Protein AF-A0A9E3TZ16-F1 (afdb_monomer_lite)

Radius of gyration: 18.63 Å; chains: 1; bounding box: 43×40×47 Å

Foldseek 3Di:
DVVVVVVVVVLQDCVPPDPVLLPQLHDCCPVPPQLSVVLSSVLSCVVVVNPDDDRDDDDPQQQFPCVPRVVVSCVSCVRSVVSSCVVCVVVVNLQQDKDKADDDFDWFLDWDDDDPDRGTGTHTQRAFDDIDIGGNPDDPPDDAWDAPPSRRHTDGHDDDPVNVVVD

pLDDT: mean 92.07, std 9.64, range [43.41, 98.69]

Secondary structure (DSSP, 8-state):
-HHHHHHHHHHH--TTS-HHHHHHH-GGGGSTTSHHHHHHHHHHHHHTT-S-----------SS-HHHHHHHHHHHHHHHHHHHHHHHHHTT-TTT-EEEE--SSEE-SSPBS-TT-S--B--EESS----EEEETTPPTT----EE-TTSSSEEES---HHHHHT-

Structure (mmCIF, N/CA/C/O backbone):
data_AF-A0A9E3TZ16-F1
#
_entry.id   AF-A0A9E3TZ16-F1
#
loop_
_atom_site.group_PDB
_atom_site.id
_atom_site.type_symbol
_atom_site.label_atom_id
_atom_site.label_alt_id
_atom_site.label_comp_id
_atom_site.label_asym_id
_atom_site.label_entity_id
_atom_site.label_seq_id
_atom_site.pdbx_PDB_ins_code
_atom_site.Cartn_x
_atom_site.Cartn_y
_atom_site.Cartn_z
_atom_site.occupancy
_atom_site.B_iso_or_equiv
_atom_site.auth_seq_id
_atom_site.auth_comp_id
_atom_site.auth_asym_id
_atom_site.auth_atom_id
_atom_site.pdbx_PDB_model_num
ATOM 1 N N . SER A 1 1 ? -17.958 22.836 15.566 1.00 45.56 1 SER A N 1
ATOM 2 C CA . SER A 1 1 ? -16.485 22.778 15.451 1.00 45.56 1 SER A CA 1
ATOM 3 C C . SER A 1 1 ? -15.793 22.265 16.718 1.00 45.56 1 SER A C 1
ATOM 5 O O . SER A 1 1 ? -14.792 21.580 16.576 1.00 45.56 1 SER A O 1
ATOM 7 N N . TYR A 1 2 ? -16.328 22.493 17.928 1.00 43.41 2 TYR A N 1
ATOM 8 C CA . TYR A 1 2 ? -15.693 22.077 19.198 1.00 43.41 2 TYR A CA 1
ATOM 9 C C . TYR A 1 2 ? -15.412 20.560 19.325 1.00 43.41 2 TYR A C 1
ATOM 11 O O . TYR A 1 2 ? -14.369 20.170 19.832 1.00 43.41 2 TYR A O 1
ATOM 19 N N . ARG A 1 3 ? -16.284 19.686 18.788 1.00 50.59 3 ARG A N 1
ATOM 20 C CA . ARG A 1 3 ? -16.061 18.220 18.791 1.00 50.59 3 ARG A CA 1
ATOM 21 C C . ARG A 1 3 ? -14.889 17.773 17.903 1.00 50.59 3 ARG A C 1
ATOM 23 O O . ARG A 1 3 ? -14.126 16.920 18.325 1.00 50.59 3 ARG A O 1
ATOM 30 N N . MET A 1 4 ? -14.711 18.388 16.728 1.00 52.47 4 MET A N 1
ATOM 31 C CA . MET A 1 4 ? -13.555 18.144 15.844 1.00 52.47 4 MET A CA 1
ATOM 32 C C . MET A 1 4 ? -12.248 18.639 16.481 1.00 52.47 4 MET A C 1
ATOM 34 O O . MET A 1 4 ? -11.227 17.969 16.399 1.00 52.47 4 MET A O 1
ATOM 38 N N . GLN A 1 5 ? -12.280 19.796 17.156 1.00 54.03 5 GLN A N 1
ATOM 39 C CA . GLN A 1 5 ? -11.106 20.345 17.847 1.00 54.03 5 GLN A CA 1
ATOM 40 C C . GLN A 1 5 ? -10.663 19.482 19.040 1.00 54.03 5 GLN A C 1
ATOM 42 O O . GLN A 1 5 ? -9.472 19.429 19.329 1.00 54.03 5 GLN A O 1
ATOM 47 N N . ALA A 1 6 ? -11.592 18.773 19.690 1.00 59.81 6 ALA A N 1
ATOM 48 C CA . ALA A 1 6 ? -11.287 17.846 20.780 1.00 59.81 6 ALA A CA 1
ATOM 49 C C . ALA A 1 6 ? -10.856 16.443 20.301 1.00 59.81 6 ALA A C 1
ATOM 51 O O . ALA A 1 6 ? -10.058 15.800 20.973 1.00 59.81 6 ALA A O 1
ATOM 52 N N . SER A 1 7 ? -11.346 15.964 19.149 1.00 66.12 7 SER A N 1
ATOM 53 C CA . SER A 1 7 ? -11.094 14.590 18.679 1.00 66.12 7 SER A CA 1
ATOM 54 C C . SER A 1 7 ? -9.782 14.408 17.910 1.00 66.12 7 SER A C 1
ATOM 56 O O . SER A 1 7 ? -9.269 13.291 17.850 1.00 66.12 7 SER A O 1
ATOM 58 N N . VAL A 1 8 ? -9.252 15.473 17.294 1.00 71.56 8 VAL A N 1
ATOM 59 C CA . VAL A 1 8 ? -8.014 15.428 16.490 1.00 71.56 8 VAL A CA 1
ATOM 60 C C . VAL A 1 8 ? -6.760 15.155 17.334 1.00 71.56 8 VAL A C 1
ATOM 62 O O . VAL A 1 8 ? -5.994 14.281 16.931 1.00 71.56 8 VAL A O 1
ATOM 65 N N . PRO A 1 9 ? -6.539 15.811 18.495 1.00 77.25 9 PRO A N 1
ATOM 66 C CA . PRO A 1 9 ? -5.363 15.536 19.322 1.00 77.25 9 PRO A CA 1
ATOM 67 C C . PRO A 1 9 ? -5.267 14.060 19.711 1.00 77.25 9 PRO A C 1
ATOM 69 O O . PRO A 1 9 ? -4.233 13.437 19.494 1.00 77.25 9 PRO A O 1
ATOM 72 N N . GLU A 1 10 ? -6.379 13.485 20.171 1.00 82.69 10 GLU A N 1
ATOM 73 C CA . GLU A 1 10 ? -6.461 12.076 20.555 1.00 82.69 10 GLU A CA 1
ATOM 74 C C . GLU A 1 10 ? -6.253 11.139 19.358 1.00 82.69 10 GLU A C 1
ATOM 76 O O . GLU A 1 10 ? -5.609 10.108 19.490 1.00 82.69 10 GLU A O 1
ATOM 81 N N . LEU A 1 11 ? -6.752 11.483 18.166 1.00 88.50 11 LEU A N 1
ATOM 82 C CA . LEU A 1 11 ? -6.550 10.667 16.966 1.00 88.50 11 LEU A CA 1
ATOM 83 C C . LEU A 1 11 ? -5.057 10.523 16.618 1.00 88.50 11 LEU A C 1
ATOM 85 O O . LEU A 1 11 ? -4.625 9.436 16.244 1.00 88.50 11 LEU A O 1
ATOM 89 N N . THR A 1 12 ? -4.292 11.608 16.752 1.00 91.19 12 THR A N 1
ATOM 90 C CA . THR A 1 12 ? -2.877 11.691 16.343 1.00 91.19 12 THR A CA 1
ATOM 91 C C . THR A 1 12 ? -1.869 11.338 17.438 1.00 91.19 12 THR A C 1
ATOM 93 O O . THR A 1 12 ? -0.665 11.306 17.165 1.00 91.19 12 THR A O 1
ATOM 96 N N . ASP A 1 13 ? -2.343 11.118 18.666 1.00 92.12 13 ASP A N 1
ATOM 97 C CA . ASP A 1 13 ? -1.526 10.759 19.822 1.00 92.12 13 ASP A CA 1
ATOM 98 C C . ASP A 1 13 ? -1.479 9.236 20.007 1.00 92.12 13 ASP A C 1
ATOM 100 O O . ASP A 1 13 ? -2.480 8.591 20.327 1.00 92.12 13 ASP A O 1
ATOM 104 N N . PHE A 1 14 ? -0.293 8.667 19.795 1.00 94.69 14 PHE A N 1
ATOM 105 C CA . PHE A 1 14 ? -0.033 7.230 19.904 1.00 94.69 14 PHE A CA 1
ATOM 106 C C . PHE A 1 14 ? 0.573 6.836 21.256 1.00 94.69 14 PHE A C 1
ATOM 108 O O . PHE A 1 14 ? 0.950 5.685 21.434 1.00 94.69 14 PHE A O 1
ATOM 115 N N . SER A 1 15 ? 0.670 7.758 22.221 1.00 92.69 15 SER A N 1
ATOM 116 C CA . SER A 1 15 ? 1.279 7.488 23.534 1.00 92.69 15 SER A CA 1
ATOM 117 C C . SER A 1 15 ? 0.601 6.358 24.319 1.00 92.69 15 SER A C 1
ATOM 119 O O . SER A 1 15 ? 1.245 5.718 25.144 1.00 92.69 15 SER A O 1
ATOM 121 N N . ASN A 1 16 ? -0.678 6.093 24.036 1.00 92.44 16 ASN A N 1
ATOM 122 C CA . ASN A 1 16 ? -1.456 5.017 24.652 1.00 92.44 16 ASN A CA 1
ATOM 123 C C . ASN A 1 16 ? -1.497 3.725 23.814 1.00 92.44 16 ASN A C 1
ATOM 125 O O . ASN A 1 16 ? -2.190 2.783 24.195 1.00 92.44 16 ASN A O 1
ATOM 129 N N . GLU A 1 17 ? -0.819 3.670 22.664 1.00 96.56 17 GLU A N 1
ATOM 130 C CA . GLU A 1 17 ? -0.736 2.439 21.874 1.00 96.56 17 GLU A CA 1
ATOM 131 C C . GLU A 1 17 ? 0.209 1.431 22.542 1.00 96.56 17 GLU A C 1
ATOM 133 O O . GLU A 1 17 ? 1.275 1.818 23.029 1.00 96.56 17 GLU A O 1
ATOM 138 N N . PRO A 1 18 ? -0.133 0.130 22.561 1.00 96.75 18 PRO A N 1
ATOM 139 C CA . PRO A 1 18 ? 0.775 -0.885 23.072 1.00 96.75 18 PRO A CA 1
ATOM 140 C C . PRO A 1 18 ? 2.087 -0.907 22.283 1.00 96.75 18 PRO A C 1
ATOM 142 O O . PRO A 1 18 ? 2.086 -0.885 21.052 1.00 96.75 18 PRO A O 1
ATOM 145 N N . GLU A 1 19 ? 3.208 -1.075 22.983 1.00 97.31 19 GLU A N 1
ATOM 146 C CA . GLU A 1 19 ? 4.537 -1.187 22.360 1.00 97.31 19 GLU A CA 1
ATOM 147 C C . GLU A 1 19 ? 4.597 -2.308 21.307 1.00 97.31 19 GLU A C 1
ATOM 149 O O . GLU A 1 19 ? 5.260 -2.190 20.280 1.00 97.31 19 GLU A O 1
ATOM 154 N N . SER A 1 20 ? 3.853 -3.399 21.522 1.00 97.12 20 SER A N 1
ATOM 155 C CA . SER A 1 20 ? 3.746 -4.494 20.555 1.00 97.12 20 SER A CA 1
ATOM 156 C C . SER A 1 20 ? 3.129 -4.063 19.224 1.00 97.12 20 SER A C 1
ATOM 158 O O . SER A 1 20 ? 3.555 -4.566 18.187 1.00 97.12 20 SER A O 1
ATOM 160 N N . VAL A 1 21 ? 2.155 -3.146 19.254 1.00 97.56 21 VAL A N 1
ATOM 161 C CA . VAL A 1 21 ? 1.505 -2.585 18.061 1.00 97.56 21 VAL A CA 1
ATOM 162 C C . VAL A 1 21 ? 2.473 -1.640 17.363 1.00 97.56 21 VAL A C 1
ATOM 164 O O . VAL A 1 21 ? 2.745 -1.816 16.181 1.00 97.56 21 VAL A O 1
ATOM 167 N N . LEU A 1 22 ? 3.076 -0.703 18.100 1.00 98.00 22 LEU A N 1
ATOM 168 C CA . LEU A 1 22 ? 4.056 0.243 17.553 1.00 98.00 22 LEU A CA 1
ATOM 169 C C . LEU A 1 22 ? 5.213 -0.480 16.849 1.00 98.00 22 LEU A C 1
ATOM 171 O O . LEU A 1 22 ? 5.557 -0.159 15.713 1.00 98.00 22 LEU A O 1
ATOM 175 N N . ARG A 1 23 ? 5.746 -1.535 17.473 1.00 97.94 23 ARG A N 1
ATOM 176 C CA . ARG A 1 23 ? 6.803 -2.365 16.888 1.00 97.94 23 ARG A CA 1
ATOM 177 C C . ARG A 1 23 ? 6.371 -3.075 15.604 1.00 97.94 23 ARG A C 1
ATOM 179 O O . ARG A 1 23 ? 7.206 -3.253 14.724 1.00 97.94 23 ARG A O 1
ATOM 186 N N . MET A 1 24 ? 5.107 -3.486 15.492 1.00 97.62 24 MET A N 1
ATOM 187 C CA . MET A 1 24 ? 4.581 -4.156 14.296 1.00 97.62 24 MET A CA 1
ATOM 188 C C . MET A 1 24 ? 4.603 -3.226 13.079 1.00 97.62 24 MET A C 1
ATOM 190 O O . MET A 1 24 ? 5.031 -3.643 12.009 1.00 97.62 24 MET A O 1
ATOM 194 N N . TYR A 1 25 ? 4.230 -1.955 13.264 1.00 98.19 25 TYR A N 1
ATOM 195 C CA . TYR A 1 25 ? 4.304 -0.923 12.220 1.00 98.19 25 TYR A CA 1
ATOM 196 C C . TYR A 1 25 ? 5.737 -0.466 11.907 1.00 98.19 25 TYR A C 1
ATOM 198 O O . TYR A 1 25 ? 5.965 0.202 10.899 1.00 98.19 25 TYR A O 1
ATOM 206 N N . GLY A 1 26 ? 6.711 -0.821 12.745 1.00 97.12 26 GLY A N 1
ATOM 207 C CA . GLY A 1 26 ? 8.117 -0.495 12.546 1.00 97.12 26 GLY A CA 1
ATOM 208 C C . GLY A 1 26 ? 8.518 0.898 13.053 1.00 97.12 26 GLY A C 1
ATOM 209 O O . GLY A 1 26 ? 7.687 1.690 13.496 1.00 97.12 26 GLY A O 1
ATOM 210 N N . PRO A 1 27 ? 9.823 1.221 13.005 1.00 95.62 27 PRO A N 1
ATOM 211 C CA . PRO A 1 27 ? 10.393 2.392 13.685 1.00 95.62 27 PRO A CA 1
ATOM 212 C C . PRO A 1 27 ? 9.838 3.729 13.175 1.00 95.62 27 PRO A C 1
ATOM 214 O O . PRO A 1 27 ? 9.715 4.696 13.930 1.00 95.62 27 PRO A O 1
ATOM 217 N N . ASP A 1 28 ? 9.454 3.774 11.902 1.00 97.19 28 ASP A N 1
ATOM 218 C CA . ASP A 1 28 ? 8.922 4.970 11.263 1.00 97.19 28 ASP A CA 1
ATOM 219 C C . ASP A 1 28 ? 7.512 5.339 11.723 1.00 97.19 28 ASP A C 1
ATOM 221 O O . ASP A 1 28 ? 7.050 6.439 11.411 1.00 97.19 28 ASP A O 1
ATOM 225 N N . VAL A 1 29 ? 6.842 4.493 12.514 1.00 97.69 29 VAL A N 1
ATOM 226 C CA . VAL A 1 29 ? 5.532 4.801 13.105 1.00 97.69 29 VAL A CA 1
ATOM 227 C C . VAL A 1 29 ? 5.569 6.049 13.994 1.00 97.69 29 VAL A C 1
ATOM 229 O O . VAL A 1 29 ? 4.552 6.709 14.175 1.00 97.69 29 VAL A O 1
ATOM 232 N N . HIS A 1 30 ? 6.741 6.432 14.510 1.00 96.25 30 HIS A N 1
ATOM 233 C CA . HIS A 1 30 ? 6.926 7.649 15.308 1.00 96.25 30 HIS A CA 1
ATOM 234 C C . HIS A 1 30 ? 7.243 8.896 14.468 1.00 96.25 30 HIS A C 1
ATOM 236 O O . HIS A 1 30 ? 7.197 10.023 14.971 1.00 96.25 30 HIS A O 1
ATOM 242 N N . ARG A 1 31 ? 7.558 8.723 13.179 1.00 96.81 31 ARG A N 1
ATOM 243 C CA . ARG A 1 31 ? 7.891 9.812 12.259 1.00 96.81 31 ARG A CA 1
ATOM 244 C C . ARG A 1 31 ? 6.614 10.333 11.606 1.00 96.81 31 ARG A C 1
ATOM 246 O O . ARG A 1 31 ? 6.121 9.757 10.645 1.00 96.81 31 ARG A O 1
ATOM 253 N N . LYS A 1 32 ? 6.080 11.448 12.113 1.00 95.25 32 LYS A N 1
ATOM 254 C CA . LYS A 1 32 ? 4.870 12.083 11.556 1.00 95.25 32 LYS A CA 1
ATOM 255 C C . LYS A 1 32 ? 4.992 12.287 10.042 1.00 95.25 32 LYS A C 1
ATOM 257 O O . LYS A 1 32 ? 5.981 12.845 9.573 1.00 95.25 32 LYS A O 1
ATOM 262 N N . GLY A 1 33 ? 3.966 11.863 9.308 1.00 93.75 33 GLY A N 1
ATOM 263 C CA . GLY A 1 33 ? 3.914 11.939 7.846 1.00 93.75 33 GLY A CA 1
ATOM 264 C C . GLY A 1 33 ? 4.567 10.764 7.113 1.00 93.75 33 GLY A C 1
ATOM 265 O O . GLY A 1 33 ? 4.431 10.691 5.895 1.00 93.75 33 GLY A O 1
ATOM 266 N N . SER A 1 34 ? 5.229 9.836 7.815 1.00 97.00 34 SER A N 1
ATOM 267 C CA . SER A 1 34 ? 5.670 8.573 7.215 1.00 97.00 34 SER A CA 1
ATOM 268 C C . SER A 1 34 ? 4.472 7.701 6.825 1.00 97.00 34 SER A C 1
ATOM 270 O O . SER A 1 34 ? 3.370 7.842 7.368 1.00 97.00 34 SER A O 1
ATOM 272 N N . TYR A 1 35 ? 4.699 6.750 5.919 1.00 98.19 35 TYR A N 1
ATOM 273 C CA . TYR A 1 35 ? 3.688 5.752 5.578 1.00 98.19 35 TYR A CA 1
ATOM 274 C C . TYR A 1 35 ? 3.258 4.938 6.803 1.00 98.19 35 TYR A C 1
ATOM 276 O O . TYR A 1 35 ? 2.064 4.762 7.030 1.00 98.19 35 TYR A O 1
ATOM 284 N N . ALA A 1 36 ? 4.214 4.537 7.647 1.00 98.25 36 ALA A N 1
ATOM 285 C CA . ALA A 1 36 ? 3.951 3.803 8.880 1.00 98.25 36 ALA A CA 1
ATOM 286 C C . ALA A 1 36 ? 3.050 4.564 9.861 1.00 98.25 36 ALA A C 1
ATOM 288 O O . ALA A 1 36 ? 2.053 4.019 10.338 1.00 98.25 36 ALA A O 1
ATOM 289 N N . TYR A 1 37 ? 3.353 5.844 10.108 1.00 98.12 37 TYR A N 1
ATOM 290 C CA . TYR A 1 37 ? 2.524 6.718 10.941 1.00 98.12 37 TYR A CA 1
ATOM 291 C C . TYR A 1 37 ? 1.102 6.816 10.376 1.00 98.12 37 TYR A C 1
ATOM 293 O O . TYR A 1 37 ? 0.122 6.706 11.113 1.00 98.12 37 TYR A O 1
ATOM 301 N N . ASN A 1 38 ? 0.987 6.988 9.057 1.00 98.12 38 ASN A N 1
ATOM 302 C CA . ASN A 1 38 ? -0.302 7.119 8.389 1.00 98.12 38 ASN A CA 1
ATOM 303 C C . ASN A 1 38 ? -1.105 5.809 8.399 1.00 98.12 38 ASN A C 1
ATOM 305 O O . ASN A 1 38 ? -2.321 5.871 8.541 1.00 98.12 38 ASN A O 1
ATOM 309 N N . CYS A 1 39 ? -0.468 4.638 8.316 1.00 98.50 39 CYS A N 1
ATOM 310 C CA . CYS A 1 39 ? -1.160 3.351 8.436 1.00 98.50 39 CYS A CA 1
ATOM 311 C C . CYS A 1 39 ? -1.785 3.176 9.828 1.00 98.50 39 CYS A C 1
ATOM 313 O O . CYS A 1 39 ? -2.960 2.830 9.941 1.00 98.50 39 CYS A O 1
ATOM 315 N N . LEU A 1 40 ? -1.044 3.486 10.895 1.00 98.44 40 LEU A N 1
ATOM 316 C CA . LEU A 1 40 ? -1.583 3.450 12.258 1.00 98.44 40 LEU A CA 1
ATOM 317 C C . LEU A 1 40 ? -2.711 4.479 12.451 1.00 98.44 40 LEU A C 1
ATOM 319 O O . LEU A 1 40 ? -3.745 4.192 13.060 1.00 98.44 40 LEU A O 1
ATOM 323 N N . LEU A 1 41 ? -2.552 5.672 11.871 1.00 98.00 41 LEU A N 1
ATOM 324 C CA . LEU A 1 41 ? -3.597 6.693 11.851 1.00 98.00 41 LEU A CA 1
ATOM 325 C C . LEU A 1 41 ? -4.855 6.209 11.111 1.00 98.00 41 LEU A C 1
ATOM 327 O O . LEU A 1 41 ? -5.965 6.457 11.579 1.00 98.00 41 LEU A O 1
ATOM 331 N N . ALA A 1 42 ? -4.693 5.502 9.989 1.00 98.12 42 ALA A N 1
ATOM 332 C CA . ALA A 1 42 ? -5.789 4.923 9.220 1.00 98.12 42 ALA A CA 1
ATOM 333 C C . ALA A 1 42 ? -6.569 3.900 10.044 1.00 98.12 42 ALA A C 1
ATOM 335 O O . ALA A 1 42 ? -7.794 3.987 10.099 1.00 98.12 42 ALA A O 1
ATOM 336 N N . ARG A 1 43 ? -5.887 3.009 10.772 1.00 97.50 43 ARG A N 1
ATOM 337 C CA . ARG A 1 43 ? -6.570 2.100 11.699 1.00 97.50 43 ARG A CA 1
ATOM 338 C C . ARG A 1 43 ? -7.392 2.869 12.734 1.00 97.50 43 ARG A C 1
ATOM 340 O O . ARG A 1 43 ? -8.560 2.553 12.938 1.00 97.50 43 ARG A O 1
ATOM 347 N N . ARG A 1 44 ? -6.830 3.908 13.363 1.00 97.12 44 ARG A N 1
ATOM 348 C CA . ARG A 1 44 ? -7.561 4.724 14.358 1.00 97.12 44 ARG A CA 1
ATOM 349 C C . ARG A 1 44 ? -8.747 5.480 13.749 1.00 97.12 44 ARG A C 1
ATOM 351 O O . ARG A 1 44 ? -9.745 5.711 14.429 1.00 97.12 44 ARG A O 1
ATOM 358 N N . LEU A 1 45 ? -8.657 5.883 12.479 1.00 96.94 45 LEU A N 1
ATOM 359 C CA . LEU A 1 45 ? -9.783 6.456 11.734 1.00 96.94 45 LEU A CA 1
ATOM 360 C C . LEU A 1 45 ? -10.900 5.424 11.529 1.00 96.94 45 LEU A C 1
ATOM 362 O O . LEU A 1 45 ? -12.070 5.770 11.717 1.00 96.94 45 LEU A O 1
ATOM 366 N N . LEU A 1 46 ? -10.547 4.183 11.183 1.00 96.88 46 LEU A N 1
ATOM 367 C CA . LEU A 1 46 ? -11.488 3.075 10.990 1.00 96.88 46 LEU A CA 1
ATOM 368 C C . LEU A 1 46 ? -12.199 2.702 12.300 1.00 96.88 46 LEU A C 1
ATOM 370 O O . LEU A 1 46 ? -13.423 2.638 12.322 1.00 96.88 46 LEU A O 1
ATOM 374 N N . GLU A 1 47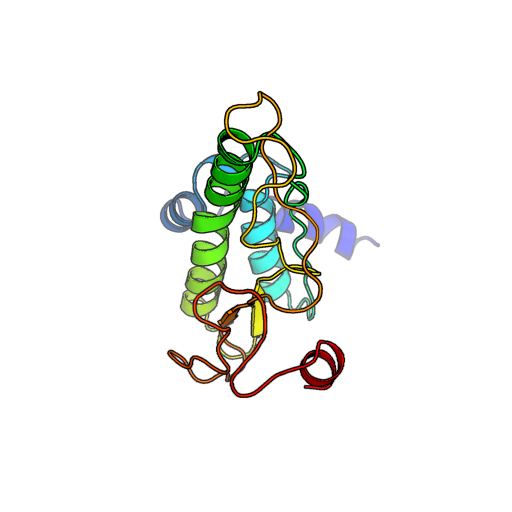 ? -11.479 2.621 13.424 1.00 95.12 47 GLU A N 1
ATOM 375 C CA . GLU A 1 47 ? -12.079 2.425 14.761 1.00 95.12 47 GLU A CA 1
ATOM 376 C C . GLU A 1 47 ? -13.121 3.487 15.129 1.00 95.12 47 GLU A C 1
ATOM 378 O O . GLU A 1 47 ? -14.033 3.251 15.920 1.00 95.12 47 GLU A O 1
ATOM 383 N N . ARG A 1 48 ? -12.981 4.686 14.560 1.00 94.69 48 ARG A N 1
ATOM 384 C CA . ARG A 1 48 ? -13.888 5.819 14.775 1.00 94.69 48 ARG A CA 1
ATOM 385 C C . ARG A 1 48 ? -15.010 5.886 13.737 1.00 94.69 48 ARG A C 1
ATOM 387 O O . ARG A 1 48 ? -15.714 6.894 13.672 1.00 94.69 48 ARG A O 1
ATOM 394 N N . GLY A 1 49 ? -15.183 4.837 12.934 1.00 93.88 49 GLY A N 1
ATOM 395 C CA . GLY A 1 49 ? -16.254 4.709 11.949 1.00 93.88 49 GLY A CA 1
ATOM 396 C C . GLY A 1 49 ? -16.013 5.477 10.649 1.00 93.88 49 GLY A C 1
ATOM 397 O O . GLY A 1 49 ? -16.963 5.748 9.911 1.00 93.88 49 GLY A O 1
ATOM 398 N N . THR A 1 50 ? -14.767 5.863 10.353 1.00 96.06 50 THR A N 1
ATOM 399 C CA . THR A 1 50 ? -14.437 6.421 9.034 1.00 96.06 50 THR A CA 1
ATOM 400 C C . THR A 1 50 ? -14.655 5.343 7.980 1.00 96.06 50 THR A C 1
ATOM 402 O O . THR A 1 50 ? -14.100 4.261 8.086 1.00 96.06 50 THR A O 1
ATOM 405 N N . ARG A 1 51 ? -15.463 5.631 6.957 1.00 94.94 51 ARG A N 1
ATOM 406 C CA . ARG A 1 51 ? -15.893 4.621 5.972 1.00 94.94 51 ARG A CA 1
ATOM 407 C C . ARG A 1 51 ? -14.912 4.395 4.826 1.00 94.94 51 ARG A C 1
ATOM 409 O O . ARG A 1 51 ? -15.034 3.413 4.110 1.00 94.94 51 ARG A O 1
ATOM 416 N N . PHE A 1 52 ? -14.005 5.340 4.609 1.00 96.75 52 PHE A N 1
ATOM 417 C CA . PHE A 1 52 ? -13.033 5.295 3.527 1.00 96.75 52 PHE A CA 1
ATOM 418 C C . PHE A 1 52 ? -11.778 6.054 3.942 1.00 96.75 52 PHE A C 1
ATOM 420 O O . PHE A 1 52 ? -11.860 7.205 4.378 1.00 96.75 52 PHE A O 1
ATOM 427 N N . VAL A 1 53 ? -10.625 5.409 3.799 1.00 97.75 53 VAL A N 1
ATOM 428 C CA . VAL A 1 53 ? -9.316 5.999 4.073 1.00 97.75 53 VAL A CA 1
ATOM 429 C C . VAL A 1 53 ? -8.402 5.668 2.903 1.00 97.75 53 VAL A C 1
ATOM 431 O O . VAL A 1 53 ? -8.255 4.505 2.545 1.00 97.75 53 VAL A O 1
ATOM 434 N N . GLN A 1 54 ? -7.772 6.688 2.324 1.00 96.62 54 GLN A N 1
ATOM 435 C CA . GLN A 1 54 ? -6.772 6.514 1.276 1.00 96.62 54 GLN A CA 1
ATOM 436 C C . GLN A 1 54 ? -5.385 6.806 1.842 1.00 96.62 54 GLN A C 1
ATOM 438 O O . GLN A 1 54 ? -5.121 7.902 2.340 1.00 96.62 54 GLN A O 1
ATOM 443 N N . LEU A 1 55 ? -4.493 5.825 1.739 1.00 96.44 55 LEU A N 1
ATOM 444 C CA . LEU A 1 55 ? -3.077 5.976 2.047 1.00 96.44 55 LEU A CA 1
ATOM 445 C C . LEU A 1 55 ? -2.313 6.197 0.744 1.00 96.44 55 LEU A C 1
ATOM 447 O O . LEU A 1 55 ? -2.372 5.364 -0.154 1.00 96.44 55 LEU A O 1
ATOM 451 N N . MET A 1 56 ? -1.589 7.310 0.644 1.00 93.06 56 MET A N 1
ATOM 452 C CA . MET A 1 56 ? -0.762 7.615 -0.523 1.00 93.06 56 MET A CA 1
ATOM 453 C C . MET A 1 56 ? 0.719 7.461 -0.172 1.00 93.06 56 MET A C 1
ATOM 455 O O . MET A 1 56 ? 1.201 8.076 0.780 1.00 93.06 56 MET A O 1
ATOM 459 N N . HIS A 1 57 ? 1.442 6.679 -0.973 1.00 95.25 57 HIS A N 1
ATOM 460 C CA . HIS A 1 57 ? 2.900 6.597 -0.947 1.00 95.25 57 HIS A CA 1
ATOM 461 C C . HIS A 1 57 ? 3.444 6.935 -2.335 1.00 95.25 57 HIS A C 1
ATOM 463 O O . HIS A 1 57 ? 3.260 6.172 -3.279 1.00 95.25 57 HIS A O 1
ATOM 469 N N . ALA A 1 58 ? 4.073 8.100 -2.482 1.00 92.06 58 ALA A N 1
ATOM 470 C CA . ALA A 1 58 ? 4.609 8.555 -3.763 1.00 92.06 58 ALA A CA 1
ATOM 471 C C . ALA A 1 58 ? 5.998 7.958 -4.037 1.00 92.06 58 ALA A C 1
ATOM 473 O O . ALA A 1 58 ? 6.671 7.523 -3.111 1.00 92.06 58 ALA A O 1
ATOM 474 N N . GLY A 1 59 ? 6.450 7.996 -5.296 1.00 91.12 59 GLY A N 1
ATOM 475 C CA . GLY A 1 59 ? 7.825 7.636 -5.677 1.00 91.12 59 GLY A CA 1
ATOM 476 C C . GLY A 1 59 ? 7.997 6.270 -6.349 1.00 91.12 59 GLY A C 1
ATOM 477 O O . GLY A 1 59 ? 9.127 5.830 -6.505 1.00 91.12 59 GLY A O 1
ATOM 478 N N . TRP A 1 60 ? 6.910 5.611 -6.767 1.00 93.06 60 TRP A N 1
ATOM 479 C CA . TRP A 1 60 ? 6.923 4.323 -7.490 1.00 93.06 60 TRP A CA 1
ATOM 480 C C . TRP A 1 60 ? 7.099 4.450 -9.019 1.00 93.06 60 TRP A C 1
ATOM 482 O O . TRP A 1 60 ? 6.980 3.474 -9.756 1.00 93.06 60 TRP A O 1
ATOM 492 N N . ASP A 1 61 ? 7.385 5.660 -9.505 1.00 92.06 61 ASP A N 1
ATOM 493 C CA . ASP A 1 61 ? 7.548 5.981 -10.927 1.00 92.06 61 ASP A CA 1
ATOM 494 C C . ASP A 1 61 ? 9.031 6.005 -11.346 1.00 92.06 61 ASP A C 1
ATOM 496 O O . ASP A 1 61 ? 9.556 6.989 -11.875 1.00 92.06 61 ASP A O 1
ATOM 500 N N . GLN A 1 62 ? 9.772 4.939 -11.032 1.00 91.94 62 GLN A N 1
ATOM 501 C CA . GLN A 1 62 ? 11.216 4.903 -11.273 1.00 91.94 62 GLN A CA 1
ATOM 502 C C . GLN A 1 62 ? 11.553 4.680 -12.755 1.00 91.94 62 GLN A C 1
ATOM 504 O O . GLN A 1 62 ? 11.780 3.561 -13.223 1.00 91.94 62 GLN A O 1
ATOM 509 N N . HIS A 1 63 ? 11.677 5.783 -13.493 1.00 93.00 63 HIS A N 1
ATOM 510 C CA . HIS A 1 63 ? 12.306 5.820 -14.821 1.00 93.00 63 HIS A CA 1
ATOM 511 C C . HIS A 1 63 ? 13.844 5.763 -14.752 1.00 93.00 63 HIS A C 1
ATOM 513 O O . HIS A 1 63 ? 14.514 5.585 -15.767 1.00 93.00 63 HIS A O 1
ATOM 519 N N . LYS A 1 64 ? 14.415 5.916 -13.549 1.00 90.50 64 LYS A N 1
ATOM 520 C CA . LYS A 1 64 ? 15.846 5.808 -13.224 1.00 90.50 64 LYS A CA 1
ATOM 521 C C . LYS A 1 64 ? 16.007 5.313 -11.786 1.00 90.50 64 LYS A C 1
ATOM 523 O O . LYS A 1 64 ? 15.045 5.336 -11.026 1.00 90.50 64 LYS A O 1
ATOM 528 N N . ASN A 1 65 ? 17.234 4.970 -11.386 1.00 89.12 65 ASN A N 1
ATOM 529 C CA . ASN A 1 65 ? 17.590 4.618 -10.005 1.00 89.12 65 ASN A CA 1
ATOM 530 C C . ASN A 1 65 ? 16.756 3.465 -9.417 1.00 89.12 65 ASN A C 1
ATOM 532 O O . ASN A 1 65 ? 16.547 3.418 -8.206 1.00 89.12 65 ASN A O 1
ATOM 536 N N . LEU A 1 66 ? 16.276 2.537 -10.252 1.00 90.88 66 LEU A N 1
ATOM 537 C CA . LEU A 1 66 ? 15.388 1.453 -9.825 1.00 90.88 66 LEU A CA 1
ATOM 538 C C . LEU A 1 66 ? 15.994 0.655 -8.666 1.00 90.88 66 LEU A C 1
ATOM 540 O O . LEU A 1 66 ? 15.351 0.469 -7.643 1.00 90.88 66 LEU A O 1
ATOM 544 N N . TYR A 1 67 ? 17.261 0.261 -8.792 1.00 86.62 67 TYR A N 1
ATOM 545 C CA . TYR A 1 67 ? 17.945 -0.583 -7.809 1.00 86.62 67 TYR A CA 1
ATOM 546 C C . TYR A 1 67 ? 18.196 0.085 -6.454 1.00 86.62 67 TYR A C 1
ATOM 548 O O . TYR A 1 67 ? 18.452 -0.619 -5.486 1.00 86.62 67 TYR A O 1
ATOM 556 N N . THR A 1 68 ? 18.137 1.416 -6.366 1.00 89.75 68 THR A N 1
ATOM 557 C CA . THR A 1 68 ? 18.344 2.136 -5.102 1.00 89.75 68 THR A CA 1
ATOM 558 C C . THR A 1 68 ? 17.034 2.650 -4.523 1.00 89.75 68 THR A C 1
ATOM 560 O O . THR A 1 68 ? 16.787 2.490 -3.333 1.00 89.75 68 THR A O 1
ATOM 563 N N . GLN A 1 69 ? 16.168 3.241 -5.349 1.00 92.75 69 GLN A N 1
ATOM 564 C CA . GLN A 1 69 ? 14.915 3.821 -4.875 1.00 92.75 69 GLN A CA 1
ATOM 565 C C . GLN A 1 69 ? 13.837 2.768 -4.633 1.00 92.75 69 GLN A C 1
ATOM 567 O O . GLN A 1 69 ? 13.136 2.881 -3.637 1.00 92.75 69 GLN A O 1
ATOM 572 N N . LEU A 1 70 ? 13.711 1.733 -5.473 1.00 93.69 70 LEU A N 1
ATOM 573 C CA . LEU A 1 70 ? 12.668 0.716 -5.283 1.00 93.69 70 LEU A CA 1
ATOM 574 C C . LEU A 1 70 ? 12.814 0.008 -3.934 1.00 93.69 70 LEU A C 1
ATOM 576 O O . LEU A 1 70 ? 11.829 -0.202 -3.240 1.00 93.69 70 LEU A O 1
ATOM 580 N N . GLU A 1 71 ? 14.047 -0.310 -3.540 1.00 93.88 71 GLU A N 1
ATOM 581 C CA . GLU A 1 71 ? 14.322 -0.950 -2.254 1.00 93.88 71 GLU A CA 1
ATOM 582 C C . GLU A 1 71 ? 13.857 -0.084 -1.072 1.00 93.88 71 GLU A C 1
ATOM 584 O O . GLU A 1 71 ? 13.297 -0.605 -0.110 1.00 93.88 71 GLU A O 1
ATOM 589 N N . ILE A 1 72 ? 14.045 1.238 -1.155 1.00 95.00 72 ILE A N 1
ATOM 590 C CA . ILE A 1 72 ? 13.550 2.187 -0.149 1.00 95.00 72 ILE A CA 1
ATOM 591 C C . ILE A 1 72 ? 12.019 2.166 -0.116 1.00 95.00 72 ILE A C 1
ATOM 593 O O . ILE A 1 72 ? 11.446 1.989 0.953 1.00 95.00 72 ILE A O 1
ATOM 597 N N . GLN A 1 73 ? 11.360 2.241 -1.277 1.00 95.62 73 GLN A N 1
ATOM 598 C CA . GLN A 1 73 ? 9.895 2.200 -1.356 1.00 95.62 73 GLN A CA 1
ATOM 599 C C . GLN A 1 73 ? 9.316 0.914 -0.754 1.00 95.62 73 GLN A C 1
ATOM 601 O O . GLN A 1 73 ? 8.334 0.961 -0.011 1.00 95.62 73 GLN A O 1
ATOM 606 N N . CYS A 1 74 ? 9.935 -0.234 -1.047 1.00 95.44 74 CYS A N 1
ATOM 607 C CA . CYS A 1 74 ? 9.538 -1.512 -0.469 1.00 95.44 74 CYS A CA 1
ATOM 608 C C . CYS A 1 74 ? 9.727 -1.514 1.053 1.00 95.44 74 CYS A C 1
ATOM 610 O O . CYS A 1 74 ? 8.807 -1.888 1.771 1.00 95.44 74 CYS A O 1
ATOM 612 N N . ARG A 1 75 ? 10.870 -1.041 1.569 1.00 95.31 75 ARG A N 1
ATOM 613 C CA . ARG A 1 75 ? 11.111 -0.944 3.023 1.00 95.31 75 ARG A CA 1
ATOM 614 C C . ARG A 1 75 ? 10.099 -0.047 3.734 1.00 95.31 75 ARG A C 1
ATOM 616 O O . ARG A 1 75 ? 9.659 -0.391 4.827 1.00 95.31 75 ARG A O 1
ATOM 623 N N . ASP A 1 76 ? 9.736 1.072 3.117 1.00 96.69 76 ASP A N 1
ATOM 624 C CA . ASP A 1 76 ? 8.817 2.051 3.700 1.00 96.69 76 ASP A CA 1
ATOM 625 C C . ASP A 1 76 ? 7.373 1.526 3.786 1.00 96.69 76 ASP A C 1
ATOM 627 O O . ASP A 1 76 ? 6.598 2.002 4.619 1.00 96.69 76 ASP A O 1
ATOM 631 N N . THR A 1 77 ? 7.002 0.552 2.944 1.00 97.12 77 THR A N 1
ATOM 632 C CA . THR A 1 77 ? 5.609 0.095 2.794 1.00 97.12 77 THR A CA 1
ATOM 633 C C . THR A 1 77 ? 5.343 -1.328 3.271 1.00 97.12 77 THR A C 1
ATOM 635 O O . THR A 1 77 ? 4.272 -1.561 3.823 1.00 97.12 77 THR A O 1
ATOM 638 N N . ASP A 1 78 ? 6.300 -2.250 3.148 1.00 96.56 78 ASP A N 1
ATOM 639 C CA . ASP A 1 78 ? 6.117 -3.683 3.421 1.00 96.56 78 ASP A CA 1
ATOM 640 C C . ASP A 1 78 ? 5.586 -3.962 4.840 1.00 96.56 78 ASP A C 1
ATOM 642 O O . ASP A 1 78 ? 4.440 -4.389 5.018 1.00 96.56 78 ASP A O 1
ATOM 646 N N . ALA A 1 79 ? 6.378 -3.637 5.868 1.00 96.94 79 ALA A N 1
ATOM 647 C CA . ALA A 1 79 ? 5.994 -3.895 7.254 1.00 96.94 79 ALA A CA 1
ATOM 648 C C . ALA A 1 79 ? 4.736 -3.112 7.690 1.00 96.94 79 ALA A C 1
ATOM 650 O O . ALA A 1 79 ? 3.845 -3.727 8.278 1.00 96.94 79 ALA A O 1
ATOM 651 N N . PRO A 1 80 ? 4.580 -1.805 7.390 1.00 98.19 80 PRO A N 1
ATOM 652 C CA . PRO A 1 80 ? 3.370 -1.083 7.775 1.00 98.19 80 PRO A CA 1
ATOM 653 C C . PRO A 1 80 ? 2.085 -1.552 7.092 1.00 98.19 80 PRO A C 1
ATOM 655 O O . PRO A 1 80 ? 1.032 -1.540 7.732 1.00 98.19 80 PRO A O 1
ATOM 658 N N . SER A 1 81 ? 2.143 -1.960 5.818 1.00 98.31 81 SER A N 1
ATOM 659 C CA . SER A 1 81 ? 0.978 -2.513 5.120 1.00 98.31 81 SER A CA 1
ATOM 660 C C . SER A 1 81 ? 0.543 -3.834 5.754 1.00 98.31 81 SER A C 1
ATOM 662 O O . SER A 1 81 ? -0.644 -4.014 6.027 1.00 98.31 81 SER A O 1
ATOM 664 N N . ALA A 1 82 ? 1.494 -4.722 6.065 1.00 98.12 82 ALA A N 1
ATOM 665 C CA . ALA A 1 82 ? 1.205 -5.968 6.773 1.00 98.12 82 ALA A CA 1
ATOM 666 C C . ALA A 1 82 ? 0.654 -5.709 8.187 1.00 98.12 82 ALA A C 1
ATOM 668 O O . ALA A 1 82 ? -0.348 -6.304 8.584 1.00 98.12 82 ALA A O 1
ATOM 669 N N . ALA A 1 83 ? 1.266 -4.780 8.929 1.00 98.56 83 ALA A N 1
ATOM 670 C CA . ALA A 1 83 ? 0.829 -4.399 10.268 1.00 98.56 83 ALA A CA 1
ATOM 671 C C . ALA A 1 83 ? -0.602 -3.858 10.278 1.00 98.56 83 ALA A C 1
ATOM 673 O O . ALA A 1 83 ? -1.370 -4.202 11.168 1.00 98.56 83 ALA A O 1
ATOM 674 N N . LEU A 1 84 ? -0.984 -3.059 9.276 1.00 98.69 84 LEU A N 1
ATOM 675 C CA . LEU A 1 84 ? -2.350 -2.561 9.153 1.00 98.69 84 LEU A CA 1
ATOM 676 C C . LEU A 1 84 ? -3.361 -3.701 9.013 1.00 98.69 84 LEU A C 1
ATOM 678 O O . LEU A 1 84 ? -4.351 -3.709 9.737 1.00 98.69 84 LEU A O 1
ATOM 682 N N . VAL A 1 85 ? -3.110 -4.667 8.127 1.00 98.31 85 VAL A N 1
ATOM 683 C CA . VAL A 1 85 ? -4.013 -5.816 7.940 1.00 98.31 85 VAL A CA 1
ATOM 684 C C . VAL A 1 85 ? -4.133 -6.626 9.235 1.00 98.31 85 VAL A C 1
ATOM 686 O O . VAL A 1 85 ? -5.245 -6.909 9.678 1.00 98.31 85 VAL A O 1
ATOM 689 N N . LEU A 1 86 ? -3.006 -6.931 9.885 1.00 98.19 86 LEU A N 1
ATOM 690 C CA . LEU A 1 86 ? -2.977 -7.707 11.129 1.00 98.19 86 LEU A CA 1
ATOM 691 C C . LEU A 1 86 ? -3.619 -6.969 12.317 1.00 98.19 86 LEU A C 1
ATOM 693 O O . LEU A 1 86 ? -4.291 -7.596 13.133 1.00 98.19 86 LEU A O 1
ATOM 697 N N . ASP A 1 87 ? -3.428 -5.652 12.442 1.00 98.31 87 ASP A N 1
ATOM 698 C CA . ASP A 1 87 ? -4.033 -4.843 13.513 1.00 98.31 87 ASP A CA 1
ATOM 699 C C . ASP A 1 87 ? -5.552 -4.712 13.303 1.00 98.31 87 ASP A C 1
ATOM 701 O O . ASP A 1 87 ? -6.319 -4.775 14.264 1.00 98.31 87 ASP A O 1
ATOM 705 N N . LEU A 1 88 ? -6.019 -4.605 12.051 1.00 98.25 88 LEU A N 1
ATOM 706 C CA . LEU A 1 88 ? -7.452 -4.654 11.739 1.00 98.25 88 LEU A CA 1
ATOM 707 C C . LEU A 1 88 ? -8.060 -6.019 12.078 1.00 98.25 88 LEU A C 1
ATOM 709 O O . LEU A 1 88 ? -9.144 -6.066 12.660 1.00 98.25 88 LEU A O 1
ATOM 713 N N . GLU A 1 89 ? -7.366 -7.117 11.771 1.00 97.31 89 GLU A N 1
ATOM 714 C CA . GLU A 1 89 ? -7.805 -8.472 12.126 1.00 97.31 89 GLU A CA 1
ATOM 715 C C . GLU A 1 89 ? -7.912 -8.643 13.648 1.00 97.31 89 GLU A C 1
ATOM 717 O O . GLU A 1 89 ? -8.953 -9.052 14.158 1.00 97.31 89 GLU A O 1
ATOM 722 N N . GLN A 1 90 ? -6.879 -8.243 14.399 1.00 97.25 90 GLN A N 1
ATOM 723 C CA . GLN A 1 90 ? -6.854 -8.334 15.868 1.00 97.25 90 GLN A CA 1
ATOM 724 C C . GLN A 1 90 ? -7.989 -7.561 16.547 1.00 97.25 90 GLN A C 1
ATOM 726 O O . GLN A 1 90 ? -8.379 -7.889 17.670 1.00 97.25 90 GLN A O 1
ATOM 731 N N . ARG A 1 91 ? -8.518 -6.534 15.878 1.00 96.25 91 ARG A N 1
ATOM 732 C CA . ARG A 1 91 ? -9.619 -5.698 16.369 1.00 96.25 91 ARG A CA 1
ATOM 733 C C . ARG A 1 91 ? -10.988 -6.128 15.847 1.00 96.25 91 ARG A C 1
ATOM 735 O O . ARG A 1 91 ? -11.979 -5.506 16.218 1.00 96.25 91 ARG A O 1
ATOM 742 N N . GLY A 1 92 ? -11.053 -7.160 15.002 1.00 97.00 92 GLY A N 1
ATOM 743 C CA . GLY A 1 92 ? -12.284 -7.596 14.337 1.00 97.00 92 GLY A CA 1
ATOM 744 C C . GLY A 1 92 ? -12.809 -6.603 13.295 1.00 97.00 92 GLY A C 1
ATOM 745 O O . GLY A 1 92 ? -13.967 -6.686 12.907 1.00 97.00 92 GLY A O 1
ATOM 746 N N . LEU A 1 93 ? -11.979 -5.651 12.857 1.00 97.31 93 LEU A N 1
ATOM 747 C CA . LEU A 1 93 ? -12.330 -4.659 11.835 1.00 97.31 93 LEU A CA 1
ATOM 748 C C . LEU A 1 93 ? -12.064 -5.168 10.418 1.00 97.31 93 LEU A C 1
ATOM 750 O O . LEU A 1 93 ? -12.580 -4.623 9.452 1.00 97.31 93 LEU A O 1
ATOM 754 N N . LEU A 1 94 ? -11.231 -6.196 10.254 1.00 97.19 94 LEU A N 1
ATOM 755 C CA . LEU A 1 94 ? -10.953 -6.740 8.924 1.00 97.19 94 LEU A CA 1
ATOM 756 C C . LEU A 1 94 ? -12.174 -7.468 8.327 1.00 97.19 94 LEU A C 1
ATOM 758 O O . LEU A 1 94 ? -12.280 -7.591 7.108 1.00 97.19 94 LEU A O 1
ATOM 762 N N . ASP A 1 95 ? -13.121 -7.894 9.167 1.00 94.69 95 ASP A N 1
ATOM 763 C CA . ASP A 1 95 ? -14.351 -8.567 8.738 1.00 94.69 95 ASP A CA 1
ATOM 764 C C . ASP A 1 95 ? -15.251 -7.650 7.892 1.00 94.69 95 ASP A C 1
ATOM 766 O O . ASP A 1 95 ? -15.875 -8.111 6.934 1.00 94.69 95 ASP A O 1
ATOM 770 N N . ASP A 1 96 ? -15.298 -6.352 8.210 1.00 94.12 96 ASP A N 1
ATOM 771 C CA . ASP A 1 96 ? -16.127 -5.350 7.527 1.00 94.12 96 ASP A CA 1
ATOM 772 C C . ASP A 1 96 ? -15.324 -4.295 6.746 1.00 94.12 96 ASP A C 1
ATOM 774 O O . ASP A 1 96 ? -15.905 -3.493 6.009 1.00 94.12 96 ASP A O 1
ATOM 778 N N . THR A 1 97 ? -13.993 -4.323 6.844 1.00 97.19 97 THR A N 1
ATOM 779 C CA . THR A 1 97 ? -13.090 -3.442 6.101 1.00 97.19 97 THR A CA 1
ATOM 780 C C . THR A 1 97 ? -12.396 -4.196 4.974 1.00 97.19 97 THR A C 1
ATOM 782 O O . THR A 1 97 ? -11.601 -5.102 5.214 1.00 97.19 97 THR A O 1
ATOM 785 N N . LEU A 1 98 ? -12.628 -3.763 3.733 1.00 97.56 98 LEU A N 1
ATOM 786 C CA . LEU A 1 98 ? -11.834 -4.186 2.582 1.00 97.56 98 LEU A CA 1
ATOM 787 C C . LEU A 1 98 ? -10.565 -3.326 2.478 1.00 97.56 98 LEU A C 1
ATOM 789 O O . LEU A 1 98 ? -10.638 -2.114 2.270 1.00 97.56 98 LEU A O 1
ATOM 793 N N . VAL A 1 99 ? -9.400 -3.958 2.593 1.00 98.06 99 VAL A N 1
ATOM 794 C CA . VAL A 1 99 ? -8.095 -3.348 2.322 1.00 98.06 99 VAL A CA 1
ATOM 795 C C . VAL A 1 99 ? -7.710 -3.656 0.883 1.00 98.06 99 VAL A C 1
ATOM 797 O O . VAL A 1 99 ? -7.678 -4.819 0.495 1.00 98.06 99 VAL A O 1
ATOM 800 N N . ILE A 1 100 ? -7.383 -2.621 0.109 1.00 97.00 100 ILE A N 1
ATOM 801 C CA . ILE A 1 100 ? -6.871 -2.734 -1.260 1.00 97.00 100 ILE A CA 1
ATOM 802 C C . ILE A 1 100 ? -5.498 -2.070 -1.297 1.00 97.00 100 ILE A C 1
ATOM 804 O O . ILE A 1 100 ? -5.361 -0.903 -0.924 1.00 97.00 100 ILE A O 1
ATOM 808 N N . TRP A 1 101 ? -4.488 -2.797 -1.768 1.00 96.75 101 TRP A N 1
ATOM 809 C CA . TRP A 1 101 ? -3.141 -2.273 -1.963 1.00 96.75 101 TRP A CA 1
ATOM 810 C C . TRP A 1 101 ? -2.715 -2.479 -3.408 1.00 96.75 101 TRP A C 1
ATOM 812 O O . TRP A 1 101 ? -2.752 -3.588 -3.945 1.00 96.75 101 TRP A O 1
ATOM 822 N N . GLY A 1 102 ? -2.301 -1.393 -4.041 1.00 93.88 102 GLY A N 1
ATOM 823 C CA . GLY A 1 102 ? -1.905 -1.387 -5.436 1.00 93.88 102 GLY A CA 1
ATOM 824 C C . GLY A 1 102 ? -1.544 0.016 -5.900 1.00 93.88 102 GLY A C 1
ATOM 825 O O . GLY A 1 102 ? -1.456 0.952 -5.102 1.00 93.88 102 GLY A O 1
ATOM 826 N N . GLY A 1 103 ? -1.333 0.142 -7.206 1.00 90.56 103 GLY A N 1
ATOM 827 C CA . GLY A 1 103 ? -1.046 1.403 -7.882 1.00 90.56 103 GLY A CA 1
ATOM 828 C C . GLY A 1 103 ? -2.010 1.670 -9.035 1.00 90.56 103 GLY A C 1
ATOM 829 O O . GLY A 1 103 ? -3.006 0.974 -9.211 1.00 90.56 103 GLY A O 1
ATOM 830 N N . GLU A 1 104 ? -1.691 2.690 -9.825 1.00 88.69 104 GLU A N 1
ATOM 831 C CA . GLU A 1 104 ? -2.513 3.137 -10.959 1.00 88.69 104 GLU A CA 1
ATOM 832 C C . GLU A 1 104 ? -2.199 2.377 -12.261 1.00 88.69 104 GLU A C 1
ATOM 834 O O . GLU A 1 104 ? -3.047 2.281 -13.144 1.00 88.69 104 GLU A O 1
ATOM 839 N N . PHE A 1 105 ? -0.978 1.849 -12.382 1.00 91.81 105 PHE A N 1
ATOM 840 C CA . PHE A 1 105 ? -0.462 1.101 -13.532 1.00 91.81 105 PHE A CA 1
ATOM 841 C C . PHE A 1 105 ? 0.782 0.294 -13.125 1.00 91.81 105 PHE A C 1
ATOM 843 O O . PHE A 1 105 ? 1.351 0.495 -12.049 1.00 91.81 105 PHE A O 1
ATOM 850 N N . GLY A 1 106 ? 1.235 -0.605 -14.000 1.00 92.56 106 GLY A N 1
ATOM 851 C CA . GLY A 1 106 ? 2.442 -1.404 -13.804 1.00 92.56 106 GLY A CA 1
ATOM 852 C C . GLY A 1 106 ? 3.728 -0.716 -14.263 1.00 92.56 106 GLY A C 1
ATOM 853 O O . GLY A 1 106 ? 3.734 0.383 -14.823 1.00 92.56 106 GLY A O 1
ATOM 854 N N . ARG A 1 107 ? 4.852 -1.414 -14.084 1.00 93.19 107 ARG A N 1
ATOM 855 C CA . ARG A 1 107 ? 6.147 -1.066 -14.689 1.00 93.19 107 ARG A CA 1
ATOM 856 C C . ARG A 1 107 ? 6.577 -2.184 -15.616 1.00 93.19 107 ARG A C 1
ATOM 858 O O . ARG A 1 107 ? 6.462 -3.351 -15.251 1.00 93.19 107 ARG A O 1
ATOM 865 N N . THR A 1 108 ? 7.087 -1.821 -16.786 1.00 93.88 108 THR A N 1
ATOM 866 C CA . THR A 1 108 ? 7.471 -2.804 -17.806 1.00 93.88 108 THR A CA 1
ATOM 867 C C . THR A 1 108 ? 8.508 -3.781 -17.248 1.00 93.88 108 THR A C 1
ATOM 869 O O . THR A 1 108 ? 9.346 -3.392 -16.430 1.00 93.88 108 THR A O 1
ATOM 872 N N . PRO A 1 109 ? 8.509 -5.050 -17.684 1.00 91.81 109 PRO A N 1
ATOM 873 C CA . PRO A 1 109 ? 9.532 -6.009 -17.265 1.00 91.81 109 PRO A CA 1
ATOM 874 C C . PRO A 1 109 ? 10.911 -5.706 -17.878 1.00 91.81 109 PRO A C 1
ATOM 876 O O . PRO A 1 109 ? 11.911 -6.326 -17.512 1.00 91.81 109 PRO A O 1
ATOM 879 N N . PHE A 1 110 ? 10.983 -4.731 -18.786 1.00 90.00 110 PHE A N 1
ATOM 880 C CA . PHE A 1 110 ? 12.176 -4.364 -19.532 1.00 90.00 110 PHE A CA 1
ATOM 881 C C . PHE A 1 110 ? 12.865 -3.128 -18.962 1.00 90.00 110 PHE A C 1
ATOM 883 O O . PHE A 1 110 ? 12.243 -2.217 -18.420 1.00 90.00 110 PHE A O 1
ATOM 890 N N . LEU A 1 111 ? 14.182 -3.081 -19.145 1.00 90.69 111 LEU A N 1
ATOM 891 C CA . LEU A 1 111 ? 14.974 -1.900 -18.845 1.00 90.69 111 LEU A CA 1
ATOM 892 C C . LEU A 1 111 ? 14.560 -0.738 -19.758 1.00 90.69 111 LEU A C 1
ATOM 894 O O . LEU A 1 111 ? 14.577 -0.861 -20.981 1.00 90.69 111 LEU A O 1
ATOM 898 N N . GLN A 1 112 ? 14.307 0.420 -19.159 1.00 88.94 112 GLN A N 1
ATOM 899 C CA . GLN A 1 112 ? 14.311 1.691 -19.870 1.00 88.94 112 GLN A CA 1
ATOM 900 C C . GLN A 1 112 ? 15.737 2.253 -19.877 1.00 88.94 112 GLN A C 1
ATOM 902 O O . GLN A 1 112 ? 16.304 2.535 -18.821 1.00 88.94 112 GLN A O 1
ATOM 907 N N . GLY A 1 113 ? 16.323 2.406 -21.067 1.00 83.19 113 GLY A N 1
ATOM 908 C CA . GLY A 1 113 ? 17.690 2.900 -21.250 1.00 83.19 113 GLY A CA 1
ATOM 909 C C . GLY 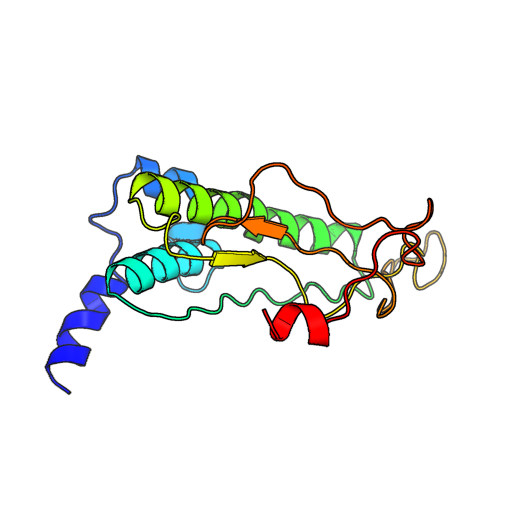A 1 113 ? 18.669 1.832 -21.745 1.00 83.19 113 GLY A C 1
ATOM 910 O O . GLY A 1 113 ? 18.278 0.858 -22.382 1.00 83.19 113 GLY A O 1
ATOM 911 N N . GLN A 1 114 ? 19.964 2.047 -21.499 1.00 81.44 114 GLN A N 1
ATOM 912 C CA . GLN A 1 114 ? 21.037 1.152 -21.947 1.00 81.44 114 GLN A CA 1
ATOM 913 C C . GLN A 1 114 ? 21.486 0.213 -20.825 1.00 81.44 114 GLN A C 1
ATOM 915 O O . GLN A 1 114 ? 21.682 0.644 -19.687 1.00 81.44 114 GLN A O 1
ATOM 920 N N . LEU A 1 115 ? 21.704 -1.061 -21.164 1.00 81.81 115 LEU A N 1
ATOM 921 C CA . LEU A 1 115 ? 22.310 -2.041 -20.259 1.00 81.81 115 LEU A CA 1
ATOM 922 C C . LEU A 1 115 ? 23.674 -1.530 -19.774 1.00 81.81 115 LEU A C 1
ATOM 924 O O . LEU A 1 115 ? 24.524 -1.165 -20.582 1.00 81.81 115 LEU A O 1
ATOM 928 N N . GLY A 1 116 ? 23.873 -1.500 -18.454 1.00 77.12 116 GLY A N 1
ATOM 929 C CA . GLY A 1 116 ? 25.111 -1.010 -17.839 1.00 77.12 116 GLY A CA 1
ATOM 930 C C . GLY A 1 116 ? 25.250 0.516 -17.774 1.00 77.12 116 GLY A C 1
ATOM 931 O O . GLY A 1 116 ? 26.285 0.993 -17.323 1.00 77.12 116 GLY A O 1
ATOM 932 N N . GLY A 1 117 ? 24.239 1.283 -18.195 1.00 77.62 117 GLY A N 1
ATOM 933 C CA . GLY A 1 117 ? 24.215 2.735 -18.010 1.00 77.62 117 GLY A CA 1
ATOM 934 C C . GLY A 1 117 ? 23.879 3.149 -16.574 1.00 77.62 117 GLY A C 1
ATOM 935 O O . GLY A 1 117 ? 23.342 2.360 -15.796 1.00 77.62 117 GLY A O 1
ATOM 936 N N . ASP A 1 118 ? 24.132 4.416 -16.243 1.00 73.88 118 ASP A N 1
ATOM 937 C CA . ASP A 1 118 ? 23.923 4.968 -14.891 1.00 73.88 118 ASP A CA 1
ATOM 938 C C . ASP A 1 118 ? 22.437 5.182 -14.535 1.00 73.88 118 ASP A C 1
ATOM 940 O O . ASP A 1 118 ? 22.073 5.353 -13.374 1.00 73.88 118 ASP A O 1
ATOM 944 N N . ALA A 1 119 ? 21.554 5.188 -15.537 1.00 77.56 119 ALA A N 1
ATOM 945 C CA . ALA A 1 119 ? 20.146 5.553 -15.412 1.00 77.56 119 ALA A CA 1
ATOM 946 C C . ALA A 1 119 ? 19.232 4.364 -15.737 1.00 77.56 119 ALA A C 1
ATOM 948 O O . ALA A 1 119 ? 18.584 4.343 -16.779 1.00 77.56 119 ALA A O 1
ATOM 949 N N . GLN A 1 120 ? 19.203 3.371 -14.844 1.00 87.25 120 GLN A N 1
ATOM 950 C CA . GLN A 1 120 ? 18.405 2.155 -15.028 1.00 87.25 120 GLN A CA 1
ATOM 951 C C . GLN A 1 120 ? 17.035 2.297 -14.362 1.00 87.25 120 GLN A C 1
ATOM 953 O O . GLN A 1 120 ? 16.940 2.503 -13.147 1.00 87.25 120 GLN A O 1
ATOM 958 N N . GLY A 1 121 ? 15.983 2.207 -15.172 1.00 92.62 121 GLY A N 1
ATOM 959 C CA . GLY A 1 121 ? 14.584 2.259 -14.761 1.00 92.62 121 GLY A CA 1
ATOM 960 C C . GLY A 1 121 ? 13.719 1.300 -15.568 1.00 92.62 121 GLY A C 1
ATOM 961 O O . GLY A 1 121 ? 14.228 0.449 -16.296 1.00 92.62 121 GLY A O 1
ATOM 962 N N . ARG A 1 122 ? 12.406 1.452 -15.451 1.00 93.50 122 ARG A N 1
ATOM 963 C CA . ARG A 1 122 ? 11.400 0.761 -16.275 1.00 93.50 122 ARG A CA 1
ATOM 964 C C . ARG A 1 122 ? 10.445 1.802 -16.827 1.00 93.50 122 ARG A C 1
ATOM 966 O O . ARG A 1 122 ? 10.309 2.834 -16.189 1.00 93.50 122 ARG A O 1
ATOM 973 N N . ASP A 1 123 ? 9.796 1.556 -17.956 1.00 94.06 123 ASP A N 1
ATOM 974 C CA . ASP A 1 123 ? 8.747 2.454 -18.464 1.00 94.06 123 ASP A CA 1
ATOM 975 C C . ASP A 1 123 ? 7.371 2.140 -17.844 1.00 94.06 123 ASP A C 1
ATOM 977 O O . ASP A 1 123 ? 7.213 1.092 -17.199 1.00 94.06 123 ASP A O 1
ATOM 981 N N . HIS A 1 124 ? 6.383 3.018 -18.046 1.00 95.12 124 HIS A N 1
ATOM 982 C CA . HIS A 1 124 ? 4.978 2.763 -17.692 1.00 95.12 124 HIS A CA 1
ATOM 983 C C . HIS A 1 124 ? 4.456 1.502 -18.381 1.00 95.12 124 HIS A C 1
ATOM 985 O O . HIS A 1 124 ? 4.736 1.270 -19.556 1.00 95.12 124 HIS A O 1
ATOM 991 N N . HIS A 1 125 ? 3.666 0.702 -17.661 1.00 95.06 125 HIS A N 1
ATOM 992 C CA . HIS A 1 125 ? 3.047 -0.508 -18.199 1.00 95.06 125 HIS A CA 1
ATOM 993 C C . HIS A 1 125 ? 1.540 -0.528 -17.935 1.00 95.06 125 HIS A C 1
ATOM 995 O O . HIS A 1 125 ? 1.108 -0.930 -16.853 1.00 95.06 125 HIS A O 1
ATOM 1001 N N . PRO A 1 126 ? 0.723 -0.059 -18.892 1.00 91.69 126 PRO A N 1
ATOM 1002 C CA . PRO A 1 126 ? -0.725 -0.001 -18.723 1.00 91.69 126 PRO A CA 1
ATOM 1003 C C . PRO A 1 126 ? -1.420 -1.350 -18.967 1.00 91.69 126 PRO A C 1
ATOM 1005 O O . PRO A 1 126 ? -2.613 -1.456 -18.701 1.00 91.69 126 PRO A O 1
ATOM 1008 N N . TYR A 1 127 ? -0.714 -2.357 -19.495 1.00 91.25 127 TYR A N 1
ATOM 1009 C CA . TYR A 1 127 ? -1.340 -3.593 -19.980 1.00 91.25 127 TYR A CA 1
ATOM 1010 C C . TYR A 1 127 ? -1.433 -4.695 -18.922 1.00 91.25 127 TYR A C 1
ATOM 1012 O O . TYR A 1 127 ? -2.380 -5.475 -18.950 1.00 91.25 127 TYR A O 1
ATOM 1020 N N . ALA A 1 128 ? -0.491 -4.751 -17.977 1.00 94.38 128 ALA A N 1
ATOM 1021 C CA . ALA A 1 128 ? -0.492 -5.752 -16.915 1.00 94.38 128 ALA A CA 1
ATOM 1022 C C . ALA A 1 128 ? 0.093 -5.190 -15.612 1.00 94.38 128 ALA A C 1
ATOM 1024 O O . ALA A 1 128 ? 1.194 -4.633 -15.587 1.00 94.38 128 ALA A O 1
ATOM 1025 N N . PHE A 1 129 ? -0.649 -5.350 -14.516 1.00 94.25 129 PHE A N 1
ATOM 1026 C CA . PHE A 1 129 ? -0.194 -5.067 -13.156 1.00 94.25 129 PHE A CA 1
ATOM 1027 C C . PHE A 1 129 ? -1.024 -5.850 -12.139 1.00 94.25 129 PHE A C 1
ATOM 1029 O O . PHE A 1 129 ? -2.079 -6.390 -12.460 1.00 94.25 129 PHE A O 1
ATOM 1036 N N . THR A 1 130 ? -0.533 -5.910 -10.904 1.00 93.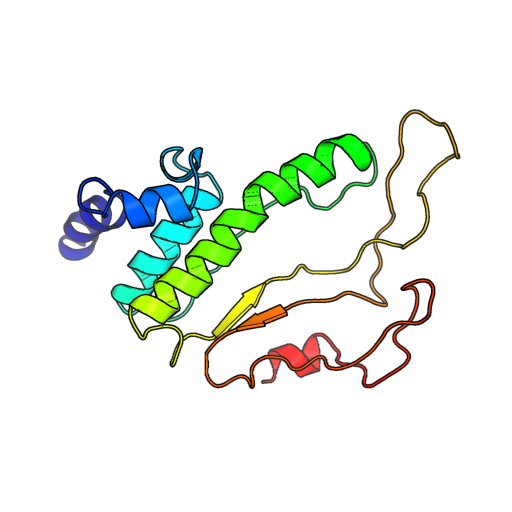38 130 THR A N 1
ATOM 1037 C CA . THR A 1 130 ? -1.147 -6.684 -9.824 1.00 93.38 130 THR A CA 1
ATOM 1038 C C . THR A 1 130 ? -1.489 -5.772 -8.656 1.00 93.38 130 THR A C 1
ATOM 1040 O O . THR A 1 130 ? -0.775 -4.813 -8.360 1.00 93.38 130 THR A O 1
ATOM 1043 N N . LEU A 1 131 ? -2.573 -6.112 -7.973 1.00 95.06 131 LEU A N 1
ATOM 1044 C CA . LEU A 1 131 ? -2.963 -5.582 -6.675 1.00 95.06 131 LEU A CA 1
ATOM 1045 C C . LEU A 1 131 ? -3.245 -6.756 -5.742 1.00 95.06 131 LEU A C 1
ATOM 1047 O O . LEU A 1 131 ? -3.467 -7.878 -6.203 1.00 95.06 131 LEU A O 1
ATOM 1051 N N . TRP A 1 132 ? -3.275 -6.499 -4.442 1.00 95.81 132 TRP A N 1
ATOM 1052 C CA . TRP A 1 132 ? -3.793 -7.462 -3.478 1.00 95.81 132 TRP A CA 1
ATOM 1053 C C . TRP A 1 132 ? -4.904 -6.838 -2.645 1.00 95.81 132 TRP A C 1
ATOM 1055 O O . TRP A 1 132 ? -4.972 -5.619 -2.462 1.00 95.81 132 TRP A O 1
ATOM 1065 N N . MET A 1 133 ? -5.791 -7.700 -2.155 1.00 96.50 133 MET A N 1
ATOM 1066 C CA . MET A 1 133 ? -6.900 -7.321 -1.292 1.00 96.50 133 MET A CA 1
ATOM 1067 C C . MET A 1 133 ? -6.969 -8.241 -0.078 1.00 96.50 133 MET A C 1
ATOM 1069 O O . MET A 1 133 ? -6.584 -9.408 -0.161 1.00 96.50 133 MET A O 1
ATOM 1073 N N . ALA A 1 134 ? -7.466 -7.720 1.040 1.00 97.31 134 ALA A N 1
ATOM 1074 C CA . ALA A 1 134 ? -7.705 -8.484 2.259 1.00 97.31 134 ALA A CA 1
ATOM 1075 C C . ALA A 1 134 ? -8.925 -7.939 3.013 1.00 97.31 134 ALA A C 1
ATOM 1077 O O . ALA A 1 134 ? -9.181 -6.736 2.990 1.00 97.31 134 ALA A O 1
ATOM 1078 N N . GLY A 1 135 ? -9.642 -8.817 3.715 1.00 97.06 135 GLY A N 1
ATOM 1079 C CA . GLY A 1 135 ? -10.816 -8.439 4.502 1.00 97.06 135 GLY A CA 1
ATOM 1080 C C . GLY A 1 13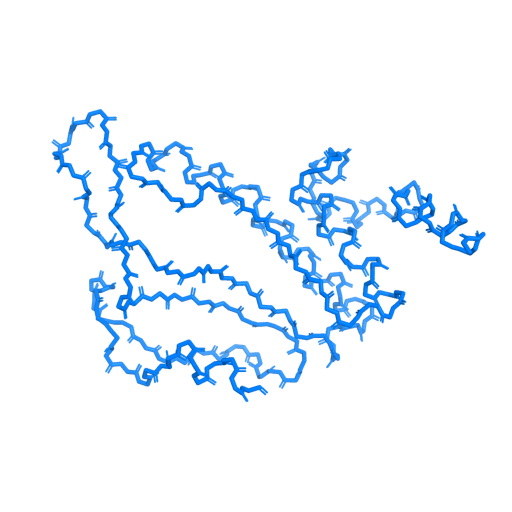5 ? -12.075 -8.193 3.674 1.00 97.06 135 GLY A C 1
ATOM 1081 O O . GLY A 1 135 ? -12.152 -8.568 2.503 1.00 97.06 135 GLY A O 1
ATOM 1082 N N . GLY A 1 136 ? -13.096 -7.617 4.308 1.00 94.94 136 GLY A N 1
ATOM 1083 C CA . GLY A 1 136 ? -14.363 -7.251 3.664 1.00 94.94 136 GLY A CA 1
ATOM 1084 C C . GLY A 1 136 ? -15.099 -8.427 3.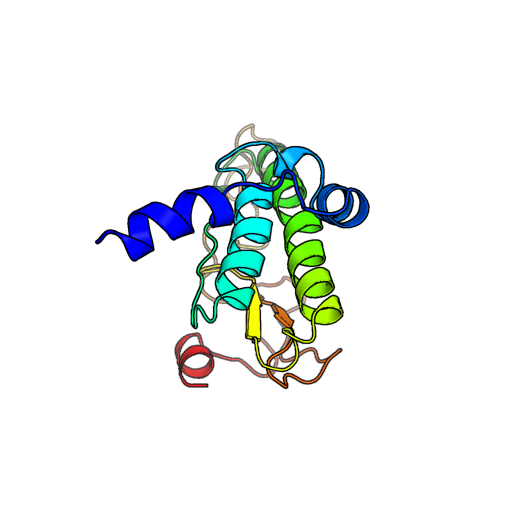010 1.00 94.94 136 GLY A C 1
ATOM 1085 O O . GLY A 1 136 ? -15.815 -8.239 2.029 1.00 94.94 136 GLY A O 1
ATOM 1086 N N . GLY A 1 137 ? -14.886 -9.648 3.509 1.00 91.12 137 GLY A N 1
ATOM 1087 C CA . GLY A 1 137 ? -15.482 -10.873 2.969 1.00 91.12 137 GLY A CA 1
ATOM 1088 C C . GLY A 1 137 ? -14.796 -11.459 1.727 1.00 91.12 137 GLY A C 1
ATOM 1089 O O . GLY A 1 137 ? -15.302 -12.437 1.176 1.00 91.12 137 GLY A O 1
ATOM 1090 N N . VAL A 1 138 ? -13.655 -10.917 1.286 1.00 92.44 138 VAL A N 1
ATOM 1091 C CA . VAL A 1 138 ? -12.858 -11.522 0.205 1.00 92.44 138 VAL A CA 1
ATOM 1092 C C . VAL A 1 138 ? -12.311 -12.881 0.651 1.00 92.44 138 VAL A C 1
ATOM 1094 O O . VAL A 1 138 ? -11.807 -13.033 1.764 1.00 92.44 138 VAL A O 1
ATOM 1097 N N . ALA A 1 139 ? -12.393 -13.881 -0.230 1.00 93.06 139 ALA A N 1
ATOM 1098 C CA . ALA A 1 139 ? -11.865 -15.213 0.040 1.00 93.06 139 ALA A CA 1
ATOM 1099 C C . ALA A 1 139 ? -10.324 -15.181 0.175 1.00 93.06 139 ALA A C 1
ATOM 1101 O O . ALA A 1 139 ? -9.644 -14.741 -0.757 1.00 93.06 139 ALA A O 1
ATOM 1102 N N . PRO A 1 140 ? -9.747 -15.654 1.297 1.00 92.81 140 PRO A N 1
ATOM 1103 C CA . PRO A 1 140 ? -8.303 -15.633 1.500 1.00 92.81 140 PRO A CA 1
ATOM 1104 C C . PRO A 1 140 ? -7.592 -16.680 0.635 1.00 92.81 140 PRO A C 1
ATOM 1106 O O . PRO A 1 140 ? -8.140 -17.742 0.340 1.00 92.81 140 PRO A O 1
ATOM 1109 N N . GLY A 1 141 ? -6.336 -16.406 0.274 1.00 93.81 141 GLY A N 1
ATOM 1110 C CA . GLY A 1 141 ? -5.481 -17.361 -0.445 1.00 93.81 141 GLY A CA 1
ATOM 1111 C C . GLY A 1 141 ? -5.870 -17.596 -1.908 1.00 93.81 141 GLY A C 1
ATOM 1112 O O . GLY A 1 141 ? -5.458 -18.596 -2.490 1.00 93.81 141 GLY A O 1
ATOM 1113 N N . VAL A 1 142 ? -6.662 -16.696 -2.497 1.00 95.69 142 VAL A N 1
ATOM 1114 C CA . VAL A 1 142 ? -7.058 -16.750 -3.907 1.00 95.69 142 VAL A CA 1
ATOM 1115 C C . VAL A 1 142 ? -6.112 -15.901 -4.754 1.00 95.69 142 VAL A C 1
ATOM 1117 O O . VAL A 1 142 ? -5.805 -14.759 -4.415 1.00 95.69 142 VAL A O 1
ATOM 1120 N N . THR A 1 143 ? -5.694 -16.450 -5.891 1.00 96.06 143 THR A N 1
ATOM 1121 C CA . THR A 1 143 ? -5.065 -15.710 -6.990 1.00 96.06 143 THR A CA 1
ATOM 1122 C C . THR A 1 143 ? -6.016 -15.753 -8.178 1.00 96.06 143 THR A C 1
ATOM 1124 O O . THR A 1 143 ? -6.543 -16.817 -8.499 1.00 96.06 143 THR A O 1
ATOM 1127 N N . HIS A 1 144 ? -6.266 -14.602 -8.797 1.00 95.75 144 HIS A N 1
ATOM 1128 C CA . HIS A 1 144 ? -7.148 -14.473 -9.951 1.00 95.75 144 HIS A CA 1
ATOM 1129 C C . HIS A 1 144 ? -6.401 -13.788 -11.093 1.00 95.75 144 HIS A C 1
ATOM 1131 O O . HIS A 1 144 ? -5.789 -12.738 -10.885 1.00 95.75 144 HIS A O 1
ATOM 1137 N N . GLY A 1 145 ? -6.464 -14.401 -12.272 1.00 96.00 145 GLY A N 1
ATOM 1138 C CA . GLY A 1 145 ? -5.715 -14.001 -13.453 1.00 96.00 145 GLY A CA 1
ATOM 1139 C C . GLY A 1 145 ? -4.225 -14.344 -13.401 1.00 96.00 145 GLY A C 1
ATOM 1140 O O . GLY A 1 145 ? -3.664 -14.693 -12.359 1.00 96.00 145 GLY A O 1
ATOM 1141 N N . ALA A 1 146 ? -3.583 -14.244 -14.560 1.00 96.88 146 ALA A N 1
ATOM 1142 C CA . ALA A 1 146 ? -2.150 -14.454 -14.726 1.00 96.88 146 ALA A CA 1
ATOM 1143 C C . ALA A 1 146 ? -1.622 -13.610 -15.888 1.00 96.88 146 ALA A C 1
ATOM 1145 O O . ALA A 1 146 ? -2.329 -13.375 -16.871 1.00 96.88 146 ALA A O 1
ATOM 1146 N N . SER A 1 147 ? -0.369 -13.173 -15.790 1.00 95.75 147 SER A N 1
ATOM 1147 C CA . SER A 1 147 ? 0.373 -12.626 -16.924 1.00 95.75 147 SER A CA 1
ATOM 1148 C C . SER A 1 147 ? 1.170 -13.713 -17.639 1.00 95.75 147 SER A C 1
ATOM 1150 O O . SER A 1 147 ? 1.402 -14.787 -17.081 1.00 95.75 147 SER A O 1
ATOM 1152 N N . ASP A 1 148 ? 1.640 -13.419 -18.848 1.00 96.06 148 ASP A N 1
ATOM 1153 C CA . ASP A 1 148 ? 2.624 -14.257 -19.529 1.00 96.06 148 ASP A CA 1
ATOM 1154 C C . ASP A 1 148 ? 3.928 -14.421 -18.717 1.00 96.06 148 ASP A C 1
ATOM 1156 O O . ASP A 1 148 ? 4.149 -13.772 -17.688 1.00 96.06 148 ASP A O 1
ATOM 1160 N N . GLU A 1 149 ? 4.819 -15.294 -19.196 1.00 96.06 149 GLU A N 1
ATOM 1161 C CA . GLU A 1 149 ? 6.098 -15.605 -18.538 1.00 96.06 149 GLU A CA 1
ATOM 1162 C C . GLU A 1 149 ? 7.040 -14.397 -18.382 1.00 96.06 149 GLU A C 1
ATOM 1164 O O . GLU A 1 149 ? 7.961 -14.430 -17.564 1.00 96.06 149 GLU A O 1
ATOM 1169 N N . PHE A 1 150 ? 6.813 -13.325 -19.145 1.00 93.62 150 PHE A N 1
ATOM 1170 C CA . PHE A 1 150 ? 7.589 -12.092 -19.086 1.00 93.62 150 PHE A CA 1
ATOM 1171 C C . PHE A 1 150 ? 6.926 -11.022 -18.210 1.00 93.62 150 PHE A C 1
ATOM 1173 O O . PHE A 1 150 ? 7.581 -10.033 -17.884 1.00 93.62 150 PHE A O 1
ATOM 1180 N N . GLY A 1 151 ? 5.662 -11.194 -17.816 1.00 93.69 151 GLY A N 1
ATOM 1181 C CA . GLY A 1 151 ? 4.867 -10.164 -17.152 1.00 93.69 151 GLY A CA 1
ATOM 1182 C C . GLY A 1 151 ? 4.432 -9.037 -18.093 1.00 93.69 151 GLY A C 1
ATOM 1183 O O . GLY A 1 151 ? 4.261 -7.900 -17.644 1.00 93.69 151 GLY A O 1
ATOM 1184 N N . PHE A 1 152 ? 4.327 -9.307 -19.399 1.00 94.69 152 PHE A N 1
ATOM 1185 C CA . PHE A 1 152 ? 4.002 -8.287 -20.393 1.00 94.69 152 PHE A CA 1
ATOM 1186 C C . PHE A 1 152 ? 2.492 -8.168 -20.626 1.00 94.69 152 PHE A C 1
ATOM 1188 O O . PHE A 1 152 ? 1.940 -7.097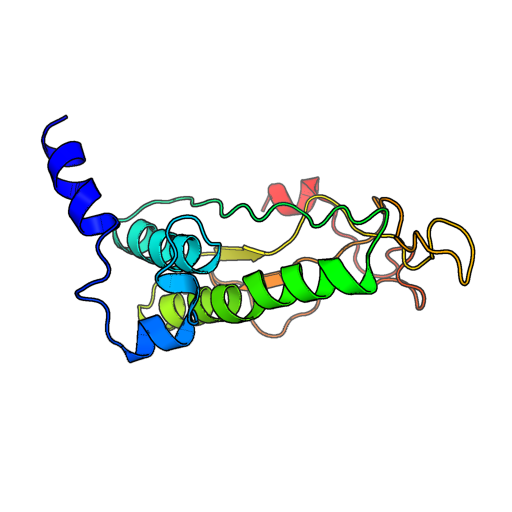 -20.394 1.00 94.69 152 PHE A O 1
ATOM 1195 N N . ASP A 1 153 ? 1.814 -9.250 -20.990 1.00 95.25 153 ASP A N 1
ATOM 1196 C CA . ASP A 1 153 ? 0.368 -9.270 -21.216 1.00 95.25 153 ASP A CA 1
ATOM 1197 C C . ASP A 1 153 ? -0.361 -10.151 -20.196 1.00 95.25 153 ASP A C 1
ATOM 1199 O O . ASP A 1 153 ? 0.207 -11.088 -19.632 1.00 95.25 153 ASP A O 1
ATOM 1203 N N . VAL A 1 154 ? -1.645 -9.861 -19.964 1.00 96.12 154 VAL A N 1
ATOM 1204 C CA . VAL A 1 154 ? -2.550 -10.725 -19.189 1.00 96.12 154 VAL A CA 1
ATOM 1205 C C . VAL A 1 154 ? -3.031 -11.868 -20.083 1.00 96.12 154 VAL A C 1
ATOM 1207 O O . VAL A 1 154 ? -3.575 -11.626 -21.160 1.00 96.12 154 VAL A O 1
ATOM 1210 N N . VAL A 1 155 ? -2.842 -13.110 -19.636 1.00 97.44 155 VAL A N 1
ATOM 1211 C CA . VAL A 1 155 ? -3.140 -14.327 -20.413 1.00 97.44 155 VAL A CA 1
ATOM 1212 C C . VAL A 1 155 ? -4.288 -15.155 -19.838 1.00 97.44 155 VAL A C 1
ATOM 1214 O O . VAL A 1 155 ? -4.868 -15.964 -20.560 1.00 97.44 155 VAL A O 1
ATOM 1217 N N . GLU A 1 156 ? -4.656 -14.931 -18.575 1.00 97.94 156 GLU A N 1
ATOM 1218 C CA . GLU A 1 156 ? -5.759 -15.620 -17.896 1.00 97.94 156 GLU A CA 1
ATOM 1219 C C . GLU A 1 156 ? -6.619 -14.613 -17.126 1.00 97.94 156 GLU A C 1
ATOM 1221 O O . GLU A 1 156 ? -6.079 -13.685 -16.524 1.00 97.94 156 GLU A O 1
ATOM 1226 N N . ASP A 1 157 ? -7.943 -14.808 -17.169 1.00 96.44 157 ASP A N 1
ATOM 1227 C CA . ASP A 1 157 ? -8.980 -14.070 -16.428 1.00 96.44 157 ASP A CA 1
ATOM 1228 C C . ASP A 1 157 ? -8.711 -12.558 -16.244 1.00 96.44 157 ASP A C 1
ATOM 1230 O O . ASP A 1 157 ? -8.490 -12.085 -15.126 1.00 96.44 157 ASP A O 1
ATOM 1234 N N . PRO A 1 158 ? -8.703 -11.766 -17.335 1.00 94.94 158 PRO A N 1
ATOM 1235 C CA . PRO A 1 158 ? -8.404 -10.345 -17.253 1.00 94.94 158 PRO A CA 1
ATOM 1236 C C . PRO A 1 158 ? -9.493 -9.577 -16.500 1.00 94.94 158 PRO A C 1
ATOM 1238 O O . PRO A 1 158 ? -10.684 -9.727 -16.771 1.00 94.94 158 PRO A O 1
ATOM 1241 N N . VAL A 1 159 ? -9.060 -8.675 -15.620 1.00 94.12 159 VAL A N 1
ATOM 1242 C CA . VAL A 1 159 ? -9.922 -7.719 -14.917 1.00 94.12 159 VAL A CA 1
ATOM 1243 C C . VAL A 1 159 ? -9.510 -6.312 -15.320 1.00 94.12 159 VAL A C 1
ATOM 1245 O O . VAL A 1 159 ? -8.350 -5.926 -15.161 1.00 94.12 159 VAL A O 1
ATOM 1248 N N . THR A 1 160 ? -10.450 -5.524 -15.841 1.00 92.44 160 THR A N 1
ATOM 1249 C CA . THR A 1 160 ? -10.176 -4.115 -16.135 1.00 92.44 160 THR A CA 1
ATOM 1250 C C . THR A 1 160 ? -10.319 -3.261 -14.869 1.00 92.44 160 THR A C 1
ATOM 1252 O O . THR A 1 160 ? -11.090 -3.614 -13.972 1.00 92.44 160 THR A O 1
ATOM 1255 N N . PRO A 1 161 ? -9.656 -2.091 -14.777 1.00 91.31 161 PRO A N 1
ATOM 1256 C CA . PRO A 1 161 ? -9.877 -1.167 -13.663 1.00 91.31 161 PRO A CA 1
ATOM 1257 C C . PRO A 1 161 ? -11.347 -0.759 -13.493 1.00 91.31 161 PRO A C 1
ATOM 1259 O O . PRO A 1 161 ? -11.790 -0.520 -12.374 1.00 91.31 161 PRO A O 1
ATOM 1262 N N . HIS A 1 162 ? -12.109 -0.699 -14.592 1.00 92.50 162 HIS A N 1
ATOM 1263 C CA . HIS A 1 162 ? -13.541 -0.414 -14.551 1.00 92.50 162 HIS A CA 1
ATOM 1264 C C . HIS A 1 162 ? -14.334 -1.538 -13.885 1.00 92.50 162 HIS A C 1
ATOM 1266 O O . HIS A 1 162 ? -15.190 -1.246 -13.055 1.00 92.50 162 HIS A O 1
ATOM 1272 N N . ASP A 1 163 ? -14.026 -2.795 -14.212 1.00 92.62 163 ASP A N 1
ATOM 1273 C CA . ASP A 1 163 ? -14.697 -3.948 -13.607 1.00 92.62 163 ASP A CA 1
ATOM 1274 C C . ASP A 1 163 ? -14.392 -4.027 -12.108 1.00 92.62 163 ASP A C 1
ATOM 1276 O O . ASP A 1 163 ? -15.307 -4.184 -11.306 1.00 92.62 163 ASP A O 1
ATOM 1280 N N . LEU A 1 164 ? -13.130 -3.814 -11.716 1.00 91.38 164 LEU A N 1
ATOM 1281 C CA . LEU A 1 164 ? -12.722 -3.802 -10.309 1.00 91.38 164 LEU A CA 1
ATOM 1282 C C . LEU A 1 164 ? -13.429 -2.705 -9.497 1.00 91.38 164 LEU A C 1
ATOM 1284 O O . LEU A 1 164 ? -13.835 -2.935 -8.362 1.00 91.38 164 LEU A O 1
ATOM 1288 N N . GLN A 1 165 ? -13.558 -1.498 -10.049 1.00 89.38 165 GLN A N 1
ATOM 1289 C CA . GLN A 1 165 ? -14.177 -0.368 -9.344 1.00 89.38 165 GLN A CA 1
ATOM 1290 C C . GLN A 1 165 ? -15.707 -0.454 -9.277 1.00 89.38 165 GLN A C 1
ATOM 1292 O O . GLN A 1 165 ? -16.321 0.294 -8.517 1.00 89.38 165 GLN A O 1
ATOM 1297 N N . ALA A 1 166 ? -16.328 -1.311 -10.090 1.00 90.50 166 ALA A N 1
ATOM 1298 C CA . ALA A 1 166 ? -17.771 -1.522 -10.089 1.00 90.50 166 ALA A CA 1
ATOM 1299 C C . ALA A 1 166 ? -18.246 -2.525 -9.016 1.00 90.50 166 ALA A C 1
ATOM 1301 O O . ALA A 1 166 ? -19.455 -2.619 -8.790 1.00 90.50 166 ALA A O 1
ATOM 1302 N N . THR A 1 167 ? -17.318 -3.259 -8.391 1.00 77.44 167 THR A N 1
ATOM 1303 C CA . THR A 1 167 ? -17.556 -4.206 -7.282 1.00 77.44 167 THR A CA 1
ATOM 1304 C C . THR A 1 167 ? -17.772 -3.508 -5.944 1.00 77.44 167 THR A C 1
ATOM 1306 O O . THR A 1 167 ? -18.674 -3.963 -5.203 1.00 77.44 167 THR A O 1
#

Sequence (167 aa):
SYRMQASVPELTDFSNEPESVLRMYGPDVHRKGSYAYNCLLARRLLERGTRFVQLMHAGWDQHKNLYTQLEIQCRDTDAPSAALVLDLEQRGLLDDTLVIWGGEFGRTPFLQGQLGGDAQGRDHHPYAFTLWMAGGGVAPGVTHGASDEFGFDVVEDPVTPHDLQAT